Protein AF-A0A535IJS9-F1 (afdb_monomer)

Secondary structure (DSSP, 8-state):
----SSSTTSTTS-HHHHHHHHHHHHH-HHHHHHHHHHHHHHHHHHTT----GGGHHHHHHHHHHHHHHHHHHHHHHHHHTHHHHHHH-TTSTTTTTSS-HHHHHHHHHHHHHHHHHHHHHH--STT---

pLDDT: mean 84.74, std 15.54, range [39.28, 97.81]

Radius of gyration: 18.49 Å; Cα contacts (8 Å, |Δi|>4): 70; chains: 1; bounding box: 45×42×51 Å

Sequence (130 aa):
MTLRKRGLSGLRARLPGRFLRYLIERFSLYSMVPACAIQYLFITHVAGVSAQWNDWPRWLTGFVTYIGVFLLLRLLDDMKDKRHDDRFYGERPVQRGLISLQELAWLAGALLVVLTAANLLWSTPAGIGL

Mean predicted aligned error: 7.69 Å

Solvent-accessible surface area (backbone atoms only — not comparable to full-atom values): 7728 Å² total; per-residue (Å²): 143,87,91,86,78,77,73,71,71,51,77,76,48,58,69,69,59,36,50,52,49,43,43,48,74,76,54,41,53,83,60,46,54,60,51,49,50,54,51,50,53,50,51,39,56,76,69,64,61,78,86,50,80,89,49,47,68,47,54,49,49,51,51,52,40,54,53,47,52,55,48,42,54,53,55,47,45,58,62,72,42,39,74,60,36,59,74,77,38,50,85,40,53,58,61,61,61,58,44,54,70,67,59,50,51,52,51,43,52,52,49,50,52,52,46,51,50,54,47,63,68,61,51,72,79,88,77,67,90,122

Foldseek 3Di:
DDDDPDLPVLVPDDLVVLVVVLCCVPPVCVVLLVVLVVVLVVVCVVVVPDDDVVLVLVSVLSSLLSSLVVVLVVLVCCVVCVVVCCVPPCVRCQNSPSDDNVSSVVVSVVSVVVSVVSCVVSPDPPPPPD

Structure (mmCIF, N/CA/C/O backbone):
data_AF-A0A535IJS9-F1
#
_entry.id   AF-A0A535IJS9-F1
#
loop_
_atom_site.group_PDB
_atom_site.id
_atom_site.type_symbol
_atom_site.label_atom_id
_atom_site.label_alt_id
_atom_site.label_comp_id
_atom_site.label_asym_id
_atom_site.label_entity_id
_atom_site.label_seq_id
_atom_site.pdbx_PDB_ins_code
_atom_site.Cartn_x
_atom_site.Cartn_y
_atom_site.Cartn_z
_atom_site.occupancy
_atom_site.B_iso_or_equiv
_atom_site.auth_seq_id
_atom_site.auth_comp_id
_atom_site.auth_asym_id
_atom_site.auth_atom_id
_atom_site.pdbx_PDB_model_num
ATOM 1 N N . MET A 1 1 ? -21.273 17.008 28.055 1.00 44.69 1 MET A N 1
ATOM 2 C CA . MET A 1 1 ? -22.146 17.507 26.964 1.00 44.69 1 MET A CA 1
ATOM 3 C C . MET A 1 1 ? -21.221 18.308 26.048 1.00 44.69 1 MET A C 1
ATOM 5 O O . MET A 1 1 ? -20.734 19.319 26.502 1.00 44.69 1 MET A O 1
ATOM 9 N N . THR A 1 2 ? -20.694 17.881 24.899 1.00 47.66 2 THR A N 1
ATOM 10 C CA . THR A 1 2 ? -21.164 17.035 23.791 1.00 47.66 2 THR A CA 1
ATOM 11 C C . THR A 1 2 ? -19.943 16.696 22.911 1.00 47.66 2 THR A C 1
ATOM 13 O O . THR A 1 2 ? -19.475 17.557 22.178 1.00 47.66 2 THR A O 1
ATOM 16 N N . LEU A 1 3 ? -19.441 15.455 22.929 1.00 49.06 3 LEU A N 1
ATOM 17 C CA . LEU A 1 3 ? -18.459 14.954 21.941 1.00 49.06 3 LEU A CA 1
ATOM 18 C C . LEU A 1 3 ? -18.880 13.585 21.377 1.00 49.06 3 LEU A C 1
ATOM 20 O O . LEU A 1 3 ? -18.071 12.704 21.125 1.00 49.06 3 LEU A O 1
ATOM 24 N N . ARG A 1 4 ? -20.188 13.395 21.162 1.00 51.47 4 ARG A N 1
ATOM 25 C CA . ARG A 1 4 ? -20.772 12.154 20.623 1.00 51.47 4 ARG A CA 1
ATOM 26 C C . ARG A 1 4 ? -21.492 12.398 19.292 1.00 51.47 4 ARG A C 1
ATOM 28 O O . ARG A 1 4 ? -22.631 11.982 19.132 1.00 51.47 4 ARG A O 1
ATOM 35 N N . LYS A 1 5 ? -20.894 13.143 18.352 1.00 46.41 5 LYS A N 1
ATOM 36 C CA . LYS A 1 5 ? -21.527 13.407 17.034 1.00 46.41 5 LYS A CA 1
ATOM 37 C C . LYS A 1 5 ? -20.588 13.446 15.814 1.00 46.41 5 LYS A C 1
ATOM 39 O O . LYS A 1 5 ? -20.998 13.937 14.770 1.00 46.41 5 LYS A O 1
ATOM 44 N N . ARG A 1 6 ? -19.366 12.892 15.872 1.00 50.62 6 ARG A N 1
ATOM 45 C CA . ARG A 1 6 ? -18.475 12.810 14.684 1.00 50.62 6 ARG A CA 1
ATOM 46 C C . ARG A 1 6 ? -18.192 11.406 14.131 1.00 50.62 6 ARG A C 1
ATOM 48 O O . ARG A 1 6 ? -17.540 11.307 13.103 1.00 50.62 6 ARG A O 1
ATOM 55 N N . GLY A 1 7 ? -18.726 10.340 14.736 1.00 46.22 7 GLY A N 1
ATOM 56 C CA . GLY A 1 7 ? -18.586 8.967 14.211 1.00 46.22 7 GLY A CA 1
ATOM 57 C C . GLY A 1 7 ? -19.585 8.596 13.102 1.00 46.22 7 GLY A C 1
ATOM 58 O O . GLY A 1 7 ? -19.320 7.718 12.292 1.00 46.22 7 GLY A O 1
ATOM 59 N N . LEU A 1 8 ? -20.726 9.291 13.017 1.00 49.53 8 LEU A N 1
ATOM 60 C CA . LEU A 1 8 ? -21.846 8.893 12.147 1.00 49.53 8 LEU A CA 1
ATOM 61 C C . LEU A 1 8 ? -21.776 9.452 10.715 1.00 49.53 8 LEU A C 1
ATOM 63 O O . LEU A 1 8 ? -22.538 9.018 9.855 1.00 49.53 8 LEU A O 1
ATOM 67 N N . SER A 1 9 ? -20.868 10.388 10.423 1.00 51.47 9 SER A N 1
ATOM 68 C CA . SER A 1 9 ? -20.701 10.929 9.064 1.00 51.47 9 SER A CA 1
ATOM 69 C C . SER A 1 9 ? -19.870 10.020 8.149 1.00 51.47 9 SER A C 1
ATOM 71 O O . SER A 1 9 ? -19.965 10.142 6.931 1.00 51.47 9 SER A O 1
ATOM 73 N N . GLY A 1 10 ? -19.084 9.090 8.710 1.00 51.34 10 GLY A N 1
ATOM 74 C CA . GLY A 1 10 ? -18.316 8.100 7.946 1.00 51.34 10 GLY A CA 1
ATOM 75 C C . GLY A 1 10 ? -19.193 7.014 7.319 1.00 51.34 10 GLY A C 1
ATOM 76 O O . GLY A 1 10 ? -18.964 6.637 6.176 1.00 51.34 10 GLY A O 1
ATOM 77 N N . LEU A 1 11 ? -20.250 6.588 8.018 1.00 54.12 11 LEU A N 1
ATOM 78 C CA . LEU A 1 11 ? -21.153 5.500 7.609 1.00 54.12 11 LEU A CA 1
ATOM 79 C C . LEU A 1 11 ? -21.971 5.792 6.339 1.00 54.12 11 LEU A C 1
ATOM 81 O O . LEU A 1 11 ? -22.467 4.865 5.709 1.00 54.12 11 LEU A O 1
ATOM 85 N N . ARG A 1 12 ? -22.108 7.064 5.938 1.00 59.03 12 ARG A N 1
ATOM 86 C CA . ARG A 1 12 ? -22.816 7.459 4.705 1.00 59.03 12 ARG A CA 1
ATOM 87 C C . ARG A 1 12 ? -21.937 7.447 3.451 1.00 59.03 12 ARG A C 1
ATOM 89 O O . ARG A 1 12 ? -22.467 7.534 2.347 1.00 59.03 12 ARG A O 1
ATOM 96 N N . ALA A 1 13 ? -20.613 7.377 3.594 1.00 64.31 13 ALA A N 1
ATOM 97 C CA . ALA A 1 13 ? -19.707 7.385 2.452 1.00 64.31 13 ALA A CA 1
ATOM 98 C C . ALA A 1 13 ? -19.559 5.978 1.851 1.00 64.31 13 ALA A C 1
ATOM 100 O O . ALA A 1 13 ? -19.436 4.980 2.567 1.00 64.31 13 ALA A O 1
ATOM 101 N N . ARG A 1 14 ? -19.517 5.903 0.513 1.00 83.81 14 ARG A N 1
ATOM 102 C CA . ARG A 1 14 ? -19.204 4.661 -0.211 1.00 83.81 14 ARG A CA 1
ATOM 103 C C . ARG A 1 14 ? -17.837 4.127 0.238 1.00 83.81 14 ARG A C 1
ATOM 105 O O . ARG A 1 14 ? -16.953 4.909 0.591 1.00 83.81 14 ARG A O 1
ATOM 112 N N . LEU A 1 15 ? -17.656 2.806 0.187 1.00 84.94 15 LEU A N 1
ATOM 113 C CA . LEU A 1 15 ? -16.434 2.114 0.627 1.00 84.94 15 LEU A CA 1
ATOM 114 C C . LEU A 1 15 ? -15.123 2.750 0.107 1.00 84.94 15 LEU A C 1
ATOM 116 O O . LEU A 1 15 ? -14.237 2.970 0.931 1.00 84.94 15 LEU A O 1
ATOM 120 N N . PRO A 1 16 ? -15.005 3.182 -1.168 1.00 87.56 16 PRO A N 1
ATOM 121 C CA . PRO A 1 16 ? -13.800 3.866 -1.648 1.00 87.56 16 PRO A CA 1
ATOM 122 C C . PRO A 1 16 ? -13.485 5.170 -0.902 1.00 87.56 16 PRO A C 1
ATOM 124 O O . PRO A 1 16 ? -12.328 5.459 -0.614 1.00 87.56 16 PRO A O 1
ATOM 127 N N . GLY A 1 17 ? -14.506 5.950 -0.534 1.00 88.31 17 GLY A N 1
ATOM 128 C CA . GLY A 1 17 ? -14.322 7.200 0.209 1.00 88.31 17 GLY A CA 1
ATOM 129 C C . GLY A 1 17 ? -13.892 6.968 1.659 1.00 88.31 17 GLY A C 1
ATOM 130 O O . GLY A 1 17 ? -13.070 7.717 2.189 1.00 88.31 17 GLY A O 1
ATOM 131 N N . ARG A 1 18 ? -14.406 5.906 2.296 1.00 91.00 18 ARG A N 1
ATOM 132 C CA . ARG A 1 18 ? -13.963 5.483 3.635 1.00 91.00 18 ARG A CA 1
ATOM 133 C C . ARG A 1 18 ? -12.527 4.972 3.602 1.00 91.00 18 ARG A C 1
ATOM 135 O O . ARG A 1 18 ? -11.735 5.367 4.453 1.00 91.00 18 ARG A O 1
ATOM 142 N N . PHE A 1 19 ? -12.181 4.178 2.590 1.00 90.69 19 PHE A N 1
ATOM 143 C CA . PHE A 1 19 ? -10.823 3.682 2.401 1.00 90.69 19 PHE A CA 1
ATOM 144 C C . PHE A 1 19 ? -9.826 4.814 2.123 1.00 90.69 19 PHE A C 1
ATOM 146 O O . PHE A 1 19 ? -8.775 4.864 2.749 1.00 90.69 19 PHE A O 1
ATOM 153 N N . LEU A 1 20 ? -10.171 5.790 1.278 1.00 89.88 20 LEU A N 1
ATOM 154 C CA . LEU A 1 20 ? -9.298 6.940 1.028 1.00 89.88 20 LEU A CA 1
ATOM 155 C C . LEU A 1 20 ? -9.030 7.746 2.306 1.00 89.88 20 LEU A C 1
ATOM 157 O O . LEU A 1 20 ? -7.892 8.115 2.585 1.00 89.88 20 LEU A O 1
ATOM 161 N N . ARG A 1 21 ? -10.068 7.981 3.117 1.00 90.12 21 ARG A N 1
ATOM 162 C CA . ARG A 1 21 ? -9.906 8.645 4.416 1.00 90.12 21 ARG A CA 1
ATOM 163 C C . ARG A 1 21 ? -9.033 7.821 5.363 1.00 90.12 21 ARG A C 1
ATOM 165 O O . ARG A 1 21 ? -8.159 8.386 6.009 1.00 90.12 21 ARG A O 1
ATOM 172 N N . TYR A 1 22 ? -9.243 6.506 5.407 1.00 92.00 22 TYR A N 1
ATOM 173 C CA . TYR A 1 22 ? -8.397 5.575 6.151 1.00 92.00 22 TYR A CA 1
ATOM 174 C C . TYR A 1 22 ? -6.919 5.718 5.755 1.00 92.00 22 TYR A C 1
ATOM 176 O O . TYR A 1 22 ? -6.079 5.905 6.631 1.00 92.00 22 TYR A O 1
ATOM 184 N N . LEU A 1 23 ? -6.608 5.738 4.454 1.00 89.69 23 LEU A N 1
ATOM 185 C CA . LEU A 1 23 ? -5.237 5.898 3.965 1.00 89.69 23 LEU A CA 1
ATOM 186 C C . LEU A 1 23 ? -4.620 7.243 4.369 1.00 89.69 23 LEU A C 1
ATOM 188 O O . LEU A 1 23 ? -3.472 7.293 4.803 1.00 89.69 23 LEU A O 1
ATOM 192 N N . ILE A 1 24 ? -5.373 8.338 4.246 1.00 88.69 24 ILE A N 1
ATOM 193 C CA . ILE A 1 24 ? -4.883 9.674 4.608 1.00 88.69 24 ILE A CA 1
ATOM 194 C C . ILE A 1 24 ? -4.596 9.752 6.112 1.00 88.69 24 ILE A C 1
ATOM 196 O O . ILE A 1 24 ? -3.518 10.199 6.497 1.00 88.69 24 ILE A O 1
ATOM 200 N N . GLU A 1 25 ? -5.531 9.297 6.953 1.00 89.25 25 GLU A N 1
ATOM 201 C CA . GLU A 1 25 ? -5.400 9.376 8.413 1.00 89.25 25 GLU A CA 1
ATOM 202 C C . GLU A 1 25 ? -4.313 8.447 8.963 1.00 89.25 25 GLU A C 1
ATOM 204 O O . GLU A 1 25 ? -3.588 8.824 9.880 1.00 89.25 25 GLU A O 1
ATOM 209 N N . ARG A 1 26 ? -4.207 7.225 8.431 1.00 86.12 26 ARG A N 1
ATOM 210 C CA . ARG A 1 26 ? -3.305 6.203 8.969 1.00 86.12 26 ARG A CA 1
ATOM 211 C C . ARG A 1 26 ? -1.890 6.324 8.419 1.00 86.12 26 ARG A C 1
ATOM 213 O O . ARG A 1 26 ? -0.929 6.053 9.133 1.00 86.12 26 ARG A O 1
ATOM 220 N N . PHE A 1 27 ? -1.761 6.697 7.150 1.00 79.06 27 PHE A N 1
ATOM 221 C CA . PHE A 1 27 ? -0.526 6.484 6.404 1.00 79.06 27 PHE A CA 1
ATOM 222 C C . PHE A 1 27 ? 0.115 7.744 5.859 1.00 79.06 27 PHE A C 1
ATOM 224 O O . PHE A 1 27 ? 1.191 7.608 5.279 1.00 79.06 27 PHE 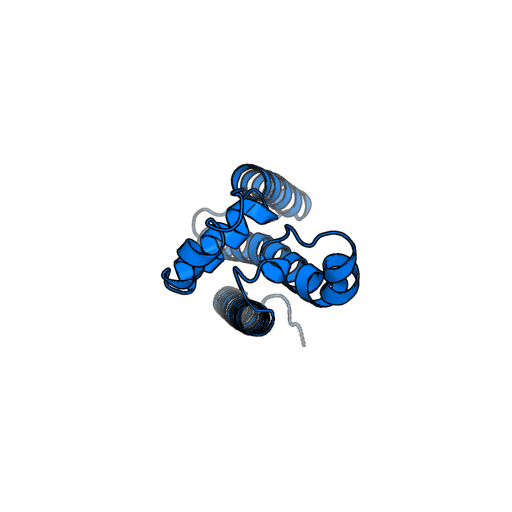A O 1
ATOM 231 N N . SER A 1 28 ? -0.501 8.920 6.067 1.00 80.31 28 SER A N 1
ATOM 232 C CA . SER A 1 28 ? -0.044 10.212 5.546 1.00 80.31 28 SER A CA 1
ATOM 233 C C . SER A 1 28 ? 0.522 10.048 4.136 1.00 80.31 28 SER A C 1
ATOM 235 O O . SER A 1 28 ? 1.733 10.073 3.918 1.00 80.31 28 SER A O 1
ATOM 237 N N . LEU A 1 29 ? -0.360 9.797 3.163 1.00 76.75 29 LEU A N 1
ATOM 238 C CA . LEU A 1 29 ? 0.041 9.491 1.780 1.00 76.75 29 LEU A CA 1
ATOM 239 C C . LEU A 1 29 ? 1.062 10.498 1.219 1.00 76.75 29 LEU A C 1
ATOM 241 O O . LEU A 1 29 ? 1.942 10.123 0.448 1.00 76.75 29 LEU A O 1
ATOM 245 N N . TYR A 1 30 ? 0.979 11.749 1.673 1.00 77.25 30 TYR A N 1
ATOM 246 C CA . TYR A 1 30 ? 1.880 12.840 1.324 1.00 77.25 30 TYR A CA 1
ATOM 247 C C . TYR A 1 30 ? 3.346 12.604 1.701 1.00 77.25 30 TYR A C 1
ATOM 249 O O . TYR A 1 30 ? 4.217 13.082 0.985 1.00 77.25 30 TYR A O 1
ATOM 257 N N . SER A 1 31 ? 3.643 11.884 2.787 1.00 84.19 31 SER A N 1
ATOM 258 C CA . SER A 1 31 ? 5.025 11.543 3.154 1.00 84.19 31 SER A CA 1
ATOM 259 C C . SER A 1 31 ? 5.443 10.177 2.619 1.00 84.19 31 SER A C 1
ATOM 261 O O . SER A 1 31 ? 6.590 9.998 2.216 1.00 84.19 31 SER A O 1
ATOM 263 N N . MET A 1 32 ? 4.513 9.220 2.569 1.00 86.38 32 MET A N 1
ATOM 264 C CA . MET A 1 32 ? 4.809 7.858 2.127 1.00 86.38 32 MET A CA 1
ATOM 265 C C . MET A 1 32 ? 5.192 7.801 0.645 1.00 86.38 32 MET A C 1
ATOM 267 O O . MET A 1 32 ? 6.202 7.197 0.302 1.00 86.38 32 MET A O 1
ATOM 271 N N . VAL A 1 33 ? 4.410 8.431 -0.237 1.00 88.31 33 VAL A N 1
ATOM 272 C CA . VAL A 1 33 ? 4.611 8.302 -1.690 1.00 88.31 33 VAL A CA 1
ATOM 273 C C . VAL A 1 33 ? 5.959 8.885 -2.144 1.00 88.31 33 VAL A C 1
ATOM 275 O O . VAL A 1 33 ? 6.677 8.172 -2.848 1.00 88.31 33 VAL A O 1
ATOM 278 N N . PRO A 1 34 ? 6.379 10.099 -1.723 1.00 91.25 34 PRO A N 1
ATOM 279 C CA . PRO A 1 34 ? 7.701 10.619 -2.077 1.00 91.25 34 PRO A CA 1
ATOM 280 C C . PRO A 1 34 ? 8.850 9.778 -1.512 1.00 91.25 34 PRO A C 1
ATOM 282 O O . PRO A 1 34 ? 9.826 9.533 -2.218 1.00 91.25 34 PRO A O 1
ATOM 285 N N . ALA A 1 35 ? 8.725 9.289 -0.272 1.00 92.00 35 ALA A N 1
ATOM 286 C CA . ALA A 1 35 ? 9.733 8.417 0.329 1.00 92.00 35 ALA A CA 1
ATOM 287 C C . ALA A 1 35 ? 9.876 7.104 -0.456 1.00 92.00 35 ALA A C 1
ATOM 289 O O . ALA A 1 35 ? 10.990 6.701 -0.790 1.00 92.00 35 ALA A O 1
ATOM 290 N N . CYS A 1 36 ? 8.754 6.478 -0.826 1.00 93.25 36 CYS A N 1
ATOM 291 C CA . CYS A 1 36 ? 8.754 5.283 -1.662 1.00 93.25 36 CYS A CA 1
ATOM 292 C C . CYS A 1 36 ? 9.335 5.549 -3.055 1.00 93.25 36 CYS A C 1
ATOM 294 O O . CYS A 1 36 ? 10.028 4.688 -3.584 1.00 93.25 36 CYS A O 1
ATOM 296 N N . ALA A 1 37 ? 9.089 6.721 -3.648 1.00 93.56 37 ALA A N 1
ATOM 297 C CA . ALA A 1 37 ? 9.658 7.090 -4.944 1.00 93.56 37 ALA A CA 1
ATOM 298 C C . ALA A 1 37 ? 11.185 7.190 -4.883 1.00 93.56 37 ALA A C 1
ATOM 300 O O . ALA A 1 37 ? 11.869 6.563 -5.688 1.00 93.56 37 ALA A O 1
ATOM 301 N N . ILE A 1 38 ? 11.725 7.905 -3.891 1.00 95.06 38 ILE A N 1
ATOM 302 C CA . ILE A 1 38 ? 13.176 8.014 -3.681 1.00 95.06 38 ILE A CA 1
ATOM 303 C C . ILE A 1 38 ? 13.788 6.630 -3.441 1.00 95.06 38 ILE A C 1
ATOM 305 O O . ILE A 1 38 ? 14.799 6.287 -4.052 1.00 95.06 38 ILE A O 1
ATOM 309 N N . GLN A 1 39 ? 13.162 5.815 -2.588 1.00 95.12 39 GLN A N 1
ATOM 310 C CA . GLN A 1 39 ? 13.669 4.487 -2.257 1.00 95.12 39 GLN A CA 1
ATOM 311 C C . GLN A 1 39 ? 13.635 3.541 -3.462 1.00 95.12 39 GLN A C 1
ATOM 313 O O . GLN A 1 39 ? 14.610 2.836 -3.708 1.00 95.12 39 GLN A O 1
ATOM 318 N N . TYR A 1 40 ? 12.564 3.568 -4.255 1.00 94.62 40 TYR A N 1
ATOM 319 C CA . TYR A 1 40 ? 12.459 2.786 -5.484 1.00 94.62 40 TYR A CA 1
ATOM 320 C C . TYR A 1 40 ? 13.526 3.188 -6.510 1.00 94.62 40 TYR A C 1
ATOM 322 O O . TYR A 1 40 ? 14.240 2.326 -7.020 1.00 94.62 40 TYR A O 1
ATOM 330 N N . LEU A 1 41 ? 13.707 4.491 -6.755 1.00 93.19 41 LEU A N 1
ATOM 331 C CA . LEU A 1 41 ? 14.755 4.991 -7.650 1.00 93.19 41 LEU A CA 1
ATOM 332 C C . LEU A 1 41 ? 16.148 4.554 -7.184 1.00 93.19 41 LEU A C 1
ATOM 334 O O . LEU A 1 41 ? 16.931 4.054 -7.987 1.00 93.19 41 LEU A O 1
ATOM 338 N N . PHE A 1 42 ? 16.435 4.654 -5.885 1.00 94.31 42 PHE A N 1
ATOM 339 C CA . PHE A 1 42 ? 17.698 4.184 -5.319 1.00 94.31 42 PHE A CA 1
ATOM 340 C C . PHE A 1 42 ? 17.905 2.675 -5.523 1.00 94.31 42 PHE A C 1
ATOM 342 O O . PHE A 1 42 ? 18.962 2.263 -5.996 1.00 94.31 42 PHE A O 1
ATOM 349 N N . ILE A 1 43 ? 16.891 1.851 -5.2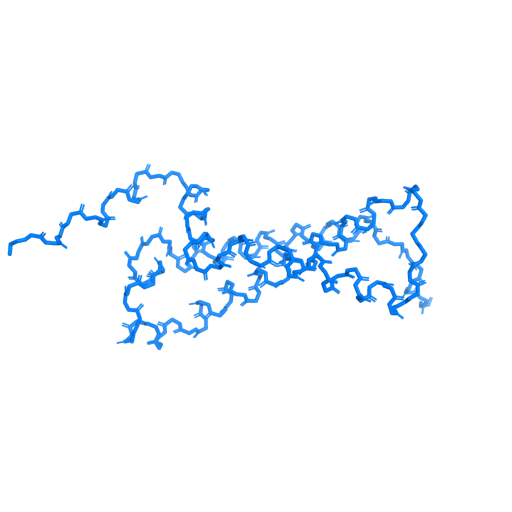31 1.00 92.19 43 ILE A N 1
ATOM 350 C CA . ILE A 1 43 ? 16.955 0.392 -5.410 1.00 92.19 43 ILE A CA 1
ATOM 351 C C . ILE A 1 43 ? 17.216 0.038 -6.876 1.00 92.19 43 ILE A C 1
ATOM 353 O O . ILE A 1 43 ? 18.110 -0.752 -7.164 1.00 92.19 43 ILE A O 1
ATOM 357 N N . THR A 1 44 ? 16.471 0.638 -7.808 1.00 90.19 44 THR A N 1
ATOM 358 C CA . THR A 1 44 ? 16.644 0.377 -9.248 1.00 90.19 44 THR A CA 1
ATOM 359 C C . THR A 1 44 ? 18.009 0.828 -9.770 1.00 90.19 44 THR A C 1
ATOM 361 O O . THR A 1 44 ? 18.601 0.133 -10.595 1.00 90.19 44 THR A O 1
ATOM 364 N N . HIS A 1 45 ? 18.541 1.940 -9.250 1.00 89.31 45 HIS A N 1
ATOM 365 C CA . HIS A 1 45 ? 19.879 2.423 -9.576 1.00 89.31 45 HIS A CA 1
ATOM 366 C C . HIS A 1 45 ? 20.964 1.452 -9.096 1.00 89.31 45 HIS A C 1
ATOM 368 O O . HIS A 1 45 ? 2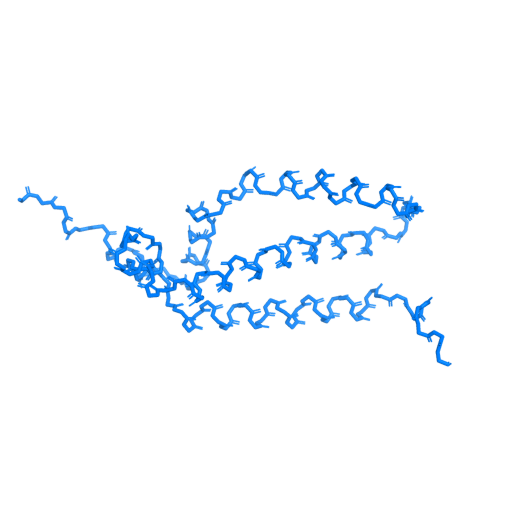1.822 1.058 -9.882 1.00 89.31 45 HIS A O 1
ATOM 374 N N . VAL A 1 46 ? 20.896 1.012 -7.835 1.00 92.62 46 VAL A N 1
ATOM 375 C CA . VAL A 1 46 ? 21.845 0.041 -7.260 1.00 92.62 46 VAL A CA 1
ATOM 376 C C . VAL A 1 46 ? 21.751 -1.318 -7.959 1.00 92.62 46 VAL A C 1
ATOM 378 O O . VAL A 1 46 ? 22.768 -1.973 -8.165 1.00 92.62 46 VAL A O 1
ATOM 381 N N . ALA A 1 47 ? 20.551 -1.727 -8.374 1.00 88.38 47 ALA A N 1
ATOM 382 C CA . ALA A 1 47 ? 20.327 -2.958 -9.129 1.00 88.38 47 ALA A CA 1
ATOM 383 C C . ALA A 1 47 ? 20.803 -2.885 -10.595 1.00 88.38 47 ALA A C 1
ATOM 385 O O . ALA A 1 47 ? 20.690 -3.875 -11.315 1.00 88.38 47 ALA A O 1
ATOM 386 N N . GLY A 1 48 ? 21.313 -1.737 -11.059 1.00 85.81 48 GLY A N 1
ATOM 387 C CA . GLY A 1 48 ? 21.813 -1.573 -12.425 1.00 85.81 48 GLY A CA 1
ATOM 388 C C . GLY A 1 48 ? 20.724 -1.660 -13.497 1.00 85.81 48 GLY A C 1
ATOM 389 O O . GLY A 1 48 ? 21.022 -1.964 -14.652 1.00 85.81 48 GLY A O 1
ATOM 390 N N . VAL A 1 49 ? 19.460 -1.411 -13.138 1.00 82.44 49 VAL A N 1
ATOM 391 C CA . VAL A 1 49 ? 18.344 -1.464 -14.089 1.00 82.44 49 VAL A CA 1
ATOM 392 C C . VAL A 1 49 ? 18.491 -0.307 -15.074 1.00 82.44 49 VAL A C 1
ATOM 394 O O . VAL A 1 49 ? 18.339 0.860 -14.713 1.00 82.44 49 VAL A O 1
ATOM 397 N N . SER A 1 50 ? 18.776 -0.618 -16.339 1.00 76.88 50 SER A N 1
ATOM 398 C CA . SER A 1 50 ? 18.863 0.399 -17.385 1.00 76.88 50 SER A CA 1
ATOM 399 C C . SER A 1 50 ? 17.473 0.964 -17.689 1.00 76.88 50 SER A C 1
ATOM 401 O O . SER A 1 50 ? 16.574 0.227 -18.100 1.00 76.88 50 SER A O 1
ATOM 403 N N . ALA A 1 51 ? 17.293 2.272 -17.520 1.00 71.25 51 ALA A N 1
ATOM 404 C CA . ALA A 1 51 ? 16.063 2.961 -17.893 1.00 71.25 51 ALA A CA 1
ATOM 405 C C . ALA A 1 51 ? 16.040 3.213 -19.408 1.00 71.25 51 ALA A C 1
ATOM 407 O O . ALA A 1 51 ? 16.492 4.251 -19.887 1.00 71.25 51 ALA A O 1
ATOM 408 N N . GLN A 1 52 ? 15.526 2.254 -20.178 1.00 80.12 52 GLN A N 1
ATOM 409 C CA . GLN A 1 52 ? 15.165 2.506 -21.570 1.00 80.12 52 GLN A CA 1
ATOM 410 C C . GLN A 1 52 ? 13.792 3.182 -21.608 1.00 80.12 52 GLN A C 1
ATOM 412 O O . GLN A 1 52 ? 12.864 2.751 -20.926 1.00 80.12 52 GLN A O 1
ATOM 417 N N . TRP A 1 53 ? 13.639 4.230 -22.420 1.00 72.38 53 TRP A N 1
ATOM 418 C CA . TRP A 1 53 ? 12.385 4.991 -22.501 1.00 72.38 53 TRP A CA 1
ATOM 419 C C . TRP A 1 53 ? 11.173 4.114 -22.860 1.00 72.38 53 TRP A C 1
ATOM 421 O O . TRP A 1 53 ? 10.088 4.288 -22.308 1.00 72.38 53 TRP A O 1
ATOM 431 N N . ASN A 1 54 ? 11.367 3.116 -23.726 1.00 80.94 54 ASN A N 1
ATOM 432 C CA . ASN A 1 54 ? 10.307 2.192 -24.142 1.00 80.94 54 ASN A CA 1
ATOM 433 C C . ASN A 1 54 ? 9.885 1.192 -23.046 1.00 80.94 54 ASN A C 1
ATOM 435 O O . ASN A 1 54 ? 8.822 0.590 -23.163 1.00 80.94 54 ASN A O 1
ATOM 439 N N . ASP A 1 55 ? 10.659 1.054 -21.964 1.00 84.06 55 ASP A N 1
ATOM 440 C CA . ASP A 1 55 ? 10.378 0.147 -20.841 1.00 84.06 55 ASP A CA 1
ATOM 441 C C . ASP A 1 55 ? 9.649 0.833 -19.669 1.00 84.06 55 ASP A C 1
ATOM 443 O O . ASP A 1 55 ? 9.492 0.247 -18.590 1.00 84.06 55 ASP A O 1
ATOM 447 N N . TRP A 1 56 ? 9.147 2.059 -19.860 1.00 85.75 56 TRP A N 1
ATOM 448 C CA . TRP A 1 56 ? 8.395 2.782 -18.829 1.00 85.75 56 TRP A CA 1
ATOM 449 C C . TRP A 1 56 ? 7.218 1.990 -18.213 1.00 85.75 56 TRP A C 1
ATOM 451 O O . TRP A 1 56 ? 6.996 2.155 -17.009 1.00 85.75 56 TRP A O 1
ATOM 461 N N . PRO A 1 57 ? 6.492 1.086 -18.923 1.00 88.38 57 PRO A N 1
ATOM 462 C CA . PRO A 1 57 ? 5.419 0.309 -18.299 1.00 88.38 57 PRO A CA 1
ATOM 463 C C . PRO A 1 57 ? 5.936 -0.652 -17.223 1.00 88.38 57 PRO A C 1
ATOM 465 O O . PRO A 1 57 ? 5.276 -0.844 -16.198 1.00 88.38 57 PRO A O 1
ATOM 468 N N . ARG A 1 58 ? 7.131 -1.229 -17.415 1.00 86.94 58 ARG A N 1
ATOM 469 C CA . ARG A 1 58 ? 7.779 -2.112 -16.430 1.00 86.94 58 ARG A CA 1
ATOM 470 C C . ARG A 1 58 ? 8.236 -1.320 -15.217 1.00 86.94 58 ARG A C 1
ATOM 472 O O . ARG A 1 58 ? 7.973 -1.723 -14.088 1.00 86.94 58 ARG A O 1
ATOM 479 N N . TRP A 1 59 ? 8.834 -0.153 -15.453 1.00 87.94 59 TRP A N 1
ATOM 480 C CA . TRP A 1 59 ? 9.232 0.773 -14.395 1.00 87.94 59 TRP A CA 1
ATOM 481 C C . TRP A 1 59 ? 8.047 1.226 -13.544 1.00 87.94 59 TRP A C 1
ATOM 483 O O . TRP A 1 59 ? 8.123 1.181 -12.315 1.00 87.94 59 TRP A O 1
ATOM 493 N N . LEU A 1 60 ? 6.941 1.612 -14.184 1.00 90.88 60 LEU A N 1
ATOM 494 C CA . LEU A 1 60 ? 5.724 2.009 -13.485 1.00 90.88 60 LEU A CA 1
ATOM 495 C C . LEU A 1 60 ? 5.121 0.838 -12.703 1.00 90.88 60 LEU A C 1
ATOM 497 O O . LEU A 1 60 ? 4.718 1.015 -11.558 1.00 90.88 60 LEU A O 1
ATOM 501 N N . THR A 1 61 ? 5.093 -0.361 -13.288 1.00 92.62 61 THR A N 1
ATOM 502 C CA . THR A 1 61 ? 4.563 -1.560 -12.617 1.00 92.62 61 THR A CA 1
ATOM 503 C C . THR A 1 61 ? 5.397 -1.935 -11.403 1.00 92.62 61 THR A C 1
ATOM 505 O O . THR A 1 61 ? 4.827 -2.202 -10.347 1.00 92.62 61 THR A O 1
ATOM 508 N N . GLY A 1 62 ? 6.728 -1.878 -11.497 1.00 92.69 62 GLY A N 1
ATOM 509 C CA . GLY A 1 62 ? 7.613 -2.086 -10.353 1.00 92.69 62 GLY A CA 1
ATOM 510 C C . GLY A 1 62 ? 7.380 -1.054 -9.248 1.00 92.69 62 GLY A C 1
ATOM 511 O O . GLY A 1 62 ? 7.241 -1.427 -8.086 1.00 92.69 62 GLY A O 1
ATOM 512 N N . PHE A 1 63 ? 7.219 0.226 -9.599 1.00 93.44 63 PHE A N 1
ATOM 513 C CA . PHE A 1 63 ? 6.930 1.282 -8.624 1.00 93.44 63 PHE A CA 1
ATOM 514 C C . PHE A 1 63 ? 5.563 1.106 -7.942 1.00 93.44 63 PHE A C 1
ATOM 516 O O . PHE A 1 63 ? 5.455 1.187 -6.716 1.00 93.44 63 PHE A O 1
ATOM 523 N N . VAL A 1 64 ? 4.515 0.816 -8.720 1.00 94.75 64 VAL A N 1
ATOM 524 C CA . VAL A 1 64 ? 3.163 0.540 -8.204 1.00 94.75 64 VAL A CA 1
ATOM 525 C C . VAL A 1 64 ? 3.170 -0.699 -7.312 1.00 94.75 64 VAL A C 1
ATOM 527 O O . VAL A 1 64 ? 2.540 -0.694 -6.257 1.00 94.75 64 VAL A O 1
ATOM 530 N N . THR A 1 65 ? 3.922 -1.732 -7.689 1.00 95.50 65 THR A N 1
ATOM 531 C CA . THR A 1 65 ? 4.104 -2.943 -6.879 1.00 95.50 65 THR A CA 1
ATOM 532 C C . THR A 1 65 ? 4.811 -2.630 -5.578 1.00 95.50 65 THR A C 1
ATOM 534 O O . THR A 1 65 ? 4.357 -3.057 -4.523 1.00 95.50 65 THR A O 1
ATOM 537 N N . TYR 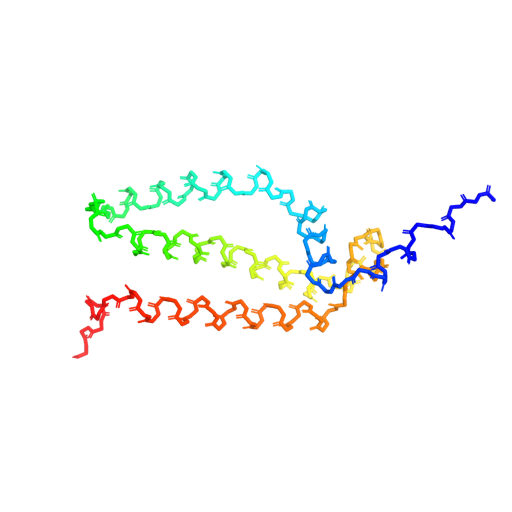A 1 66 ? 5.873 -1.834 -5.628 1.00 95.00 66 TYR A N 1
ATOM 538 C CA . TYR A 1 66 ? 6.629 -1.433 -4.454 1.00 95.00 66 TYR A CA 1
ATOM 539 C C . TYR A 1 66 ? 5.755 -0.694 -3.427 1.00 95.00 66 TYR A C 1
ATOM 541 O O . TYR A 1 66 ? 5.687 -1.090 -2.261 1.00 95.00 66 TYR A O 1
ATOM 549 N N . ILE A 1 67 ? 5.008 0.324 -3.867 1.00 94.50 67 ILE A N 1
ATOM 550 C CA . ILE A 1 67 ? 4.042 1.030 -3.009 1.00 94.50 67 ILE A CA 1
ATOM 551 C C . ILE A 1 67 ? 2.921 0.093 -2.552 1.00 94.50 67 ILE A C 1
ATOM 553 O O . ILE A 1 67 ? 2.512 0.134 -1.392 1.00 94.50 67 ILE A O 1
ATOM 557 N N . GLY A 1 68 ? 2.418 -0.748 -3.452 1.00 94.88 68 GLY A N 1
ATOM 558 C CA . GLY A 1 68 ? 1.335 -1.682 -3.178 1.00 94.88 68 GLY A CA 1
ATOM 559 C C . GLY A 1 68 ? 1.698 -2.716 -2.112 1.00 94.88 68 GLY A C 1
ATOM 560 O O . GLY A 1 68 ? 0.890 -2.976 -1.226 1.00 94.88 68 GLY A O 1
ATOM 561 N N . VAL A 1 69 ? 2.924 -3.243 -2.126 1.00 94.81 69 VAL A N 1
ATOM 562 C CA . VAL A 1 69 ? 3.443 -4.145 -1.086 1.00 94.81 69 VAL A CA 1
ATOM 563 C C . VAL A 1 69 ? 3.563 -3.420 0.250 1.00 94.81 69 VAL A C 1
ATOM 565 O O . VAL A 1 69 ? 3.130 -3.954 1.268 1.00 94.81 69 VAL A O 1
ATOM 568 N N . PHE A 1 70 ? 4.071 -2.185 0.263 1.00 92.81 70 PHE A N 1
ATOM 569 C CA . PHE A 1 70 ? 4.081 -1.374 1.484 1.00 92.81 70 PHE A CA 1
ATOM 570 C C . PHE A 1 70 ? 2.674 -1.163 2.040 1.00 92.81 70 PHE A C 1
ATOM 572 O O . PHE A 1 70 ? 2.459 -1.289 3.244 1.00 92.81 70 PHE A O 1
ATOM 579 N N . LEU A 1 71 ? 1.706 -0.878 1.168 1.00 92.75 71 LEU A N 1
ATOM 580 C CA . LEU A 1 71 ? 0.313 -0.762 1.564 1.00 92.75 71 LEU A CA 1
ATOM 581 C C . LEU A 1 71 ? -0.203 -2.085 2.147 1.00 92.75 71 LEU A C 1
ATOM 583 O O . LEU A 1 71 ? -0.758 -2.061 3.239 1.00 92.75 71 LEU A O 1
ATOM 587 N N . LEU A 1 72 ? 0.034 -3.224 1.485 1.00 95.06 72 LEU A N 1
ATOM 588 C CA . LEU A 1 72 ? -0.351 -4.553 1.978 1.00 95.06 72 LEU A CA 1
ATOM 589 C C . LEU A 1 72 ? 0.186 -4.821 3.383 1.00 95.06 72 LEU A C 1
ATOM 591 O O . LEU A 1 72 ? -0.595 -5.199 4.252 1.00 95.06 72 LEU A O 1
ATOM 595 N N . LEU A 1 73 ? 1.479 -4.581 3.622 1.00 92.81 73 LEU A N 1
ATOM 596 C CA . LEU A 1 73 ? 2.084 -4.762 4.944 1.00 92.81 73 LEU A CA 1
ATOM 597 C C . LEU A 1 73 ? 1.335 -3.961 6.007 1.00 92.81 73 LEU A C 1
ATOM 599 O O . LEU A 1 73 ? 0.982 -4.497 7.052 1.00 92.81 73 LEU A O 1
ATOM 603 N N . ARG A 1 74 ? 0.995 -2.706 5.708 1.00 89.69 74 ARG A N 1
ATOM 604 C CA . ARG A 1 74 ? 0.282 -1.869 6.669 1.00 89.69 74 ARG A CA 1
ATOM 605 C C . ARG A 1 74 ? -1.182 -2.265 6.878 1.00 89.69 74 ARG A C 1
ATOM 607 O O . ARG A 1 74 ? -1.687 -2.127 7.989 1.00 89.69 74 ARG A O 1
ATOM 614 N N . LEU A 1 75 ? -1.868 -2.759 5.843 1.00 93.56 75 LEU A N 1
ATOM 615 C CA . LEU A 1 75 ? -3.213 -3.327 6.006 1.00 93.56 75 LEU A CA 1
ATOM 616 C C . LEU A 1 75 ? -3.169 -4.562 6.918 1.00 93.56 75 LEU A C 1
ATOM 618 O O . LEU A 1 75 ? -4.036 -4.730 7.775 1.00 93.56 75 LEU A O 1
ATOM 622 N N . LEU A 1 76 ? -2.150 -5.408 6.743 1.00 94.19 76 LEU A N 1
ATOM 623 C CA . LEU A 1 76 ? -1.941 -6.606 7.553 1.00 94.19 76 LEU A CA 1
ATOM 624 C C . LEU A 1 76 ? -1.574 -6.267 8.999 1.00 94.19 76 LEU A C 1
ATOM 626 O O . LEU A 1 76 ? -2.058 -6.946 9.901 1.00 94.19 76 LEU A O 1
ATOM 630 N N . ASP A 1 77 ? -0.791 -5.214 9.236 1.00 93.25 77 ASP A N 1
ATOM 631 C CA . ASP A 1 77 ? -0.470 -4.754 10.590 1.00 93.25 77 ASP A CA 1
ATOM 632 C C . ASP A 1 77 ? -1.735 -4.347 11.361 1.00 93.25 77 ASP A C 1
ATOM 634 O O . ASP A 1 77 ? -1.927 -4.788 12.491 1.00 93.25 77 ASP A O 1
ATOM 638 N N . ASP A 1 78 ? -2.674 -3.624 10.740 1.00 93.44 78 ASP A N 1
ATOM 639 C CA . ASP A 1 78 ? -3.950 -3.274 11.389 1.00 93.44 78 ASP A CA 1
ATOM 640 C C . ASP A 1 78 ? -4.815 -4.516 11.713 1.00 93.44 78 ASP A C 1
ATOM 642 O O . ASP A 1 78 ? -5.591 -4.514 12.675 1.00 93.44 78 ASP A O 1
ATOM 646 N N . MET A 1 79 ? -4.691 -5.594 10.929 1.00 94.38 79 MET A N 1
ATOM 647 C CA . MET A 1 79 ? -5.358 -6.874 11.203 1.00 94.38 79 MET A CA 1
ATOM 648 C C . MET A 1 79 ? -4.667 -7.642 12.336 1.00 94.38 79 MET A C 1
ATOM 650 O O . MET A 1 79 ? -5.337 -8.164 13.230 1.00 94.38 79 MET A O 1
ATOM 654 N N . LYS A 1 80 ? -3.334 -7.705 12.299 1.00 96.00 80 LYS A N 1
ATOM 655 C CA . LYS A 1 80 ? -2.483 -8.397 13.271 1.00 96.00 80 LYS A CA 1
ATOM 656 C C . LYS A 1 80 ? -2.576 -7.751 14.653 1.00 96.00 80 LYS A C 1
ATOM 658 O O . LYS A 1 80 ? -2.760 -8.453 15.648 1.00 96.00 80 LYS A O 1
ATOM 663 N N . ASP A 1 81 ? -2.524 -6.425 14.708 1.00 95.25 81 ASP A N 1
ATOM 664 C CA . ASP A 1 81 ? -2.444 -5.663 15.954 1.00 95.25 81 ASP A CA 1
ATOM 665 C C . ASP A 1 81 ? -3.822 -5.316 16.532 1.00 95.25 81 ASP A C 1
ATOM 667 O O . ASP A 1 81 ? -3.911 -4.669 17.576 1.00 95.25 81 ASP A O 1
ATOM 671 N N . LYS A 1 82 ? -4.915 -5.816 15.933 1.00 94.00 82 LYS A N 1
ATOM 672 C CA . LYS A 1 82 ? -6.299 -5.503 16.328 1.00 94.00 82 LYS A CA 1
ATOM 673 C C . LYS A 1 82 ? -6.525 -5.530 17.837 1.00 94.00 82 LYS A C 1
ATOM 675 O O . LYS A 1 82 ? -7.072 -4.582 18.389 1.00 94.00 82 LYS A O 1
ATOM 680 N N . ARG A 1 83 ? -6.120 -6.614 18.509 1.00 95.50 83 ARG A N 1
ATOM 681 C CA . ARG A 1 83 ? -6.350 -6.792 19.956 1.00 95.50 83 ARG A CA 1
ATOM 682 C C . ARG A 1 83 ? -5.592 -5.768 20.796 1.00 95.50 83 ARG A C 1
ATOM 684 O O . ARG A 1 83 ? -6.103 -5.321 21.818 1.00 95.50 83 ARG A O 1
ATOM 691 N N . HIS A 1 84 ? -4.369 -5.443 20.389 1.00 96.44 84 HIS A N 1
ATOM 692 C CA . HIS A 1 84 ? -3.552 -4.446 21.065 1.00 96.44 84 HIS A CA 1
ATOM 693 C C . HIS A 1 84 ? -4.152 -3.051 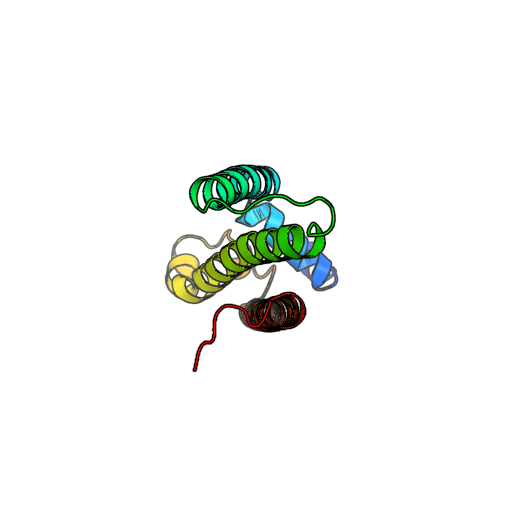20.850 1.00 96.44 84 HIS A C 1
ATOM 695 O O . HIS A 1 84 ? -4.391 -2.313 21.805 1.00 96.44 84 HIS A O 1
ATOM 701 N N . ASP A 1 85 ? -4.510 -2.743 19.608 1.00 95.38 85 ASP A N 1
ATOM 702 C CA . ASP A 1 85 ? -5.076 -1.458 19.225 1.00 95.38 85 ASP A CA 1
ATOM 703 C C . ASP A 1 85 ? -6.459 -1.194 19.819 1.00 95.38 85 ASP A C 1
ATOM 705 O O . ASP A 1 85 ? -6.754 -0.062 20.186 1.00 95.38 85 ASP A O 1
ATOM 709 N N . ASP A 1 86 ? -7.284 -2.223 20.001 1.00 95.00 86 ASP A N 1
ATOM 710 C CA . ASP A 1 86 ? -8.568 -2.095 20.699 1.00 95.00 86 ASP A CA 1
ATOM 711 C C . ASP A 1 86 ? -8.404 -1.627 22.148 1.00 95.00 86 ASP A C 1
ATOM 713 O O . ASP A 1 86 ? -9.276 -0.941 22.682 1.00 95.00 86 ASP A O 1
ATOM 717 N N . ARG A 1 87 ? -7.295 -2.004 22.796 1.00 96.50 87 ARG A N 1
ATOM 718 C CA . ARG A 1 87 ? -7.020 -1.660 24.194 1.00 96.50 87 ARG A CA 1
ATOM 719 C C . ARG A 1 87 ? -6.369 -0.286 24.337 1.00 96.50 87 ARG A C 1
ATOM 721 O O . ARG A 1 87 ? -6.662 0.405 25.309 1.00 96.50 87 ARG A O 1
ATOM 728 N N . PHE A 1 88 ? -5.481 0.090 23.417 1.00 96.00 88 PHE A N 1
ATOM 729 C CA . PHE A 1 88 ? -4.606 1.257 23.590 1.00 96.00 88 PHE A CA 1
ATOM 730 C C . PHE A 1 88 ? -4.831 2.386 22.580 1.00 96.00 88 PHE A C 1
ATOM 732 O O . PHE A 1 88 ? -4.417 3.510 22.846 1.00 96.00 88 PHE A O 1
ATOM 739 N N . TYR A 1 89 ? -5.492 2.112 21.455 1.00 93.00 89 TYR A N 1
ATOM 740 C CA . TYR A 1 89 ? -5.589 3.028 20.317 1.00 93.00 89 TYR A CA 1
ATOM 741 C C . TYR A 1 89 ? -7.008 3.073 19.730 1.00 93.00 89 TYR A C 1
ATOM 743 O O . TYR A 1 89 ? -7.225 2.908 18.525 1.00 93.00 89 TYR A O 1
ATOM 751 N N . GLY A 1 90 ? -8.005 3.288 20.594 1.00 92.00 90 GLY A N 1
ATOM 752 C CA . GLY A 1 90 ? -9.425 3.314 20.218 1.00 92.00 90 GLY A CA 1
ATOM 753 C C . GLY A 1 90 ? -9.789 4.420 19.219 1.00 92.00 90 GLY A C 1
ATOM 754 O O . GLY A 1 90 ? -10.794 4.337 18.512 1.00 92.00 90 GLY A O 1
ATOM 755 N N . GLU A 1 91 ? -8.960 5.456 19.125 1.00 91.50 91 GLU A N 1
ATOM 756 C CA . GLU A 1 91 ? -9.079 6.524 18.149 1.00 91.50 91 GLU A CA 1
ATOM 757 C C . GLU A 1 91 ? -8.668 6.100 16.741 1.00 91.50 91 GLU A C 1
ATOM 759 O O . GLU A 1 91 ? -8.946 6.849 15.818 1.00 91.50 91 GLU A O 1
ATOM 764 N N . ARG A 1 92 ? -8.030 4.951 16.501 1.00 92.25 92 ARG A N 1
ATOM 765 C CA . ARG A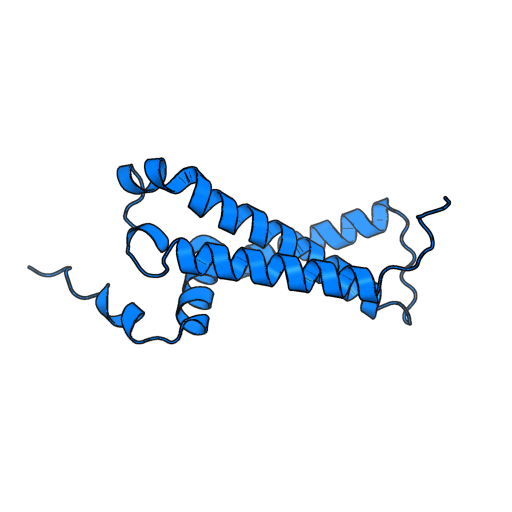 1 92 ? 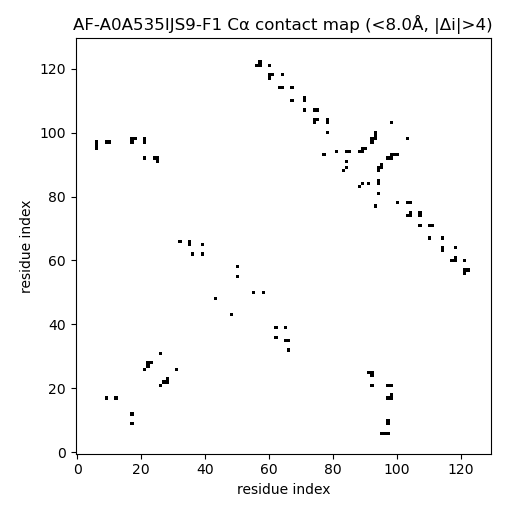-7.624 4.547 15.143 1.00 92.25 92 ARG A CA 1
ATOM 766 C C . ARG A 1 92 ? -8.830 4.245 14.237 1.00 92.25 92 ARG A C 1
ATOM 768 O O . ARG A 1 92 ? -9.894 3.867 14.728 1.00 92.25 92 ARG A O 1
ATOM 775 N N . PRO A 1 93 ? -8.704 4.418 12.904 1.00 92.12 93 PRO A N 1
ATOM 776 C CA . PRO A 1 93 ? -9.801 4.239 11.948 1.00 92.12 93 PRO A CA 1
ATOM 777 C C . PRO A 1 93 ? -10.574 2.915 12.056 1.00 92.12 93 PRO A C 1
ATOM 779 O O . PRO A 1 93 ? -11.801 2.921 11.958 1.00 92.12 93 PRO A O 1
ATOM 782 N N . VAL A 1 94 ? -9.878 1.796 12.270 1.00 93.19 94 VAL A N 1
ATOM 783 C CA . VAL A 1 94 ? -10.502 0.468 12.390 1.00 93.19 94 VAL A CA 1
ATOM 784 C C . VAL A 1 94 ? -11.284 0.363 13.700 1.00 93.19 94 VAL A C 1
ATOM 786 O O . VAL A 1 94 ? -12.447 -0.035 13.709 1.00 93.19 94 VAL A O 1
ATOM 789 N N . GLN A 1 95 ? -10.674 0.796 14.800 1.00 94.25 95 GLN A N 1
ATOM 790 C CA . GLN A 1 95 ? -11.211 0.733 16.160 1.00 94.25 95 GLN A CA 1
ATOM 791 C C . GLN A 1 95 ? -12.439 1.634 16.329 1.00 94.25 95 GLN A C 1
ATOM 793 O O . GLN A 1 95 ? -13.423 1.238 16.951 1.00 94.25 95 GLN A O 1
ATOM 798 N N . ARG A 1 96 ? -12.435 2.814 15.697 1.00 92.06 96 ARG A N 1
ATOM 799 C CA . ARG A 1 96 ? -13.585 3.731 15.681 1.00 92.06 96 ARG A CA 1
ATOM 800 C C . ARG A 1 96 ? -14.701 3.320 14.707 1.00 92.06 96 ARG A C 1
ATOM 802 O O . ARG A 1 96 ? -15.712 4.018 14.626 1.00 92.06 96 ARG A O 1
ATOM 809 N N . GLY A 1 97 ? -14.508 2.251 13.929 1.00 90.69 97 GLY A N 1
ATOM 810 C CA . GLY A 1 97 ? -15.488 1.737 12.969 1.00 90.69 97 GLY A CA 1
ATOM 811 C C . GLY A 1 97 ? -15.590 2.510 11.648 1.00 90.69 97 GLY A C 1
ATOM 812 O O . GLY A 1 97 ? -16.632 2.457 10.998 1.00 90.69 97 GLY A O 1
ATOM 813 N N . LEU A 1 98 ? -14.543 3.234 11.222 1.00 92.19 98 LEU A N 1
ATOM 814 C CA . LEU A 1 98 ? -14.510 3.849 9.884 1.00 92.19 98 LEU A CA 1
ATOM 815 C C . LEU A 1 98 ? -14.497 2.772 8.788 1.00 92.19 98 LEU A C 1
ATOM 817 O O . LEU A 1 98 ? -15.159 2.915 7.760 1.00 92.19 98 LEU A O 1
ATOM 821 N N . ILE A 1 99 ? -13.741 1.702 9.021 1.00 92.88 99 ILE A N 1
ATOM 822 C CA . ILE A 1 99 ? -13.604 0.552 8.132 1.00 92.88 99 ILE A CA 1
ATOM 823 C C . ILE A 1 99 ? -13.486 -0.719 8.973 1.00 92.88 99 ILE A C 1
ATOM 825 O O . ILE A 1 99 ? -12.858 -0.717 10.030 1.00 92.88 99 ILE A O 1
ATOM 829 N N . SER A 1 100 ? -14.129 -1.792 8.531 1.00 92.50 100 SER A N 1
ATOM 830 C CA . SER A 1 100 ? -14.077 -3.090 9.202 1.00 92.50 100 SER A CA 1
ATOM 831 C C . SER A 1 100 ? -12.849 -3.896 8.775 1.00 92.50 100 SER A C 1
ATOM 833 O O . SER A 1 100 ? -12.319 -3.726 7.677 1.00 92.50 100 SER A O 1
ATOM 835 N N . LEU A 1 101 ? -12.428 -4.841 9.620 1.00 93.12 101 LEU A N 1
ATOM 836 C CA . LEU A 1 101 ? -11.344 -5.768 9.276 1.00 93.12 101 LEU A CA 1
ATOM 837 C C . LEU A 1 101 ? -11.671 -6.643 8.062 1.00 93.12 101 LEU A C 1
ATOM 839 O O . LEU A 1 101 ? -10.774 -6.977 7.299 1.00 93.12 101 LEU A O 1
ATOM 843 N N . GLN A 1 102 ? -12.943 -7.001 7.867 1.00 93.56 102 GLN A N 1
ATOM 844 C CA . GLN A 1 102 ? -13.364 -7.766 6.693 1.00 93.56 102 GLN A CA 1
ATOM 845 C C . GLN A 1 102 ? -13.199 -6.943 5.412 1.00 93.56 102 GLN A C 1
ATOM 847 O O . GLN A 1 102 ? -12.670 -7.451 4.430 1.00 93.56 102 GLN A O 1
ATOM 852 N N . GLU A 1 103 ? -13.593 -5.665 5.425 1.00 93.62 103 GLU A N 1
ATOM 853 C CA . GLU A 1 103 ? -13.364 -4.757 4.294 1.00 93.62 103 GLU A CA 1
ATOM 854 C C . GLU A 1 103 ? -11.865 -4.594 4.008 1.00 93.62 103 GLU A C 1
ATOM 856 O O . GLU A 1 103 ? -11.463 -4.653 2.848 1.00 93.62 103 GLU A O 1
ATOM 861 N N . LEU A 1 104 ? -11.030 -4.455 5.046 1.00 94.25 104 LEU A N 1
ATOM 862 C CA . LEU A 1 104 ? -9.574 -4.400 4.883 1.00 94.25 104 LEU A CA 1
ATOM 863 C C . LEU A 1 104 ? -8.998 -5.694 4.298 1.00 94.25 104 LEU A C 1
ATOM 865 O O . LEU A 1 104 ? -8.174 -5.620 3.392 1.00 94.25 104 LEU A O 1
ATOM 869 N N . ALA A 1 105 ? -9.457 -6.861 4.755 1.00 95.56 105 ALA A N 1
ATOM 870 C CA . ALA A 1 105 ? -9.010 -8.151 4.237 1.00 95.56 105 ALA A CA 1
ATOM 871 C C . ALA A 1 105 ? -9.367 -8.325 2.752 1.00 95.56 105 ALA A C 1
ATOM 873 O O . ALA A 1 105 ? -8.523 -8.742 1.960 1.00 95.56 105 ALA A O 1
ATOM 874 N N . TRP A 1 106 ? -10.586 -7.945 2.350 1.00 96.19 106 TRP A N 1
ATOM 875 C CA . TRP A 1 106 ? -10.996 -7.958 0.9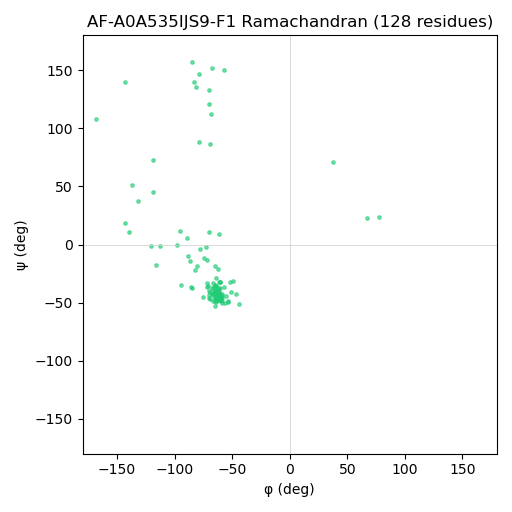43 1.00 96.19 106 TRP A CA 1
ATOM 876 C C . TRP A 1 106 ? -10.171 -6.999 0.090 1.00 96.19 106 TRP A C 1
ATOM 878 O O . TRP A 1 106 ? -9.754 -7.364 -1.006 1.00 96.19 106 TRP A O 1
ATOM 888 N N . LEU A 1 107 ? -9.903 -5.790 0.589 1.00 95.00 107 LEU A N 1
ATOM 889 C CA . LEU A 1 107 ? -9.076 -4.808 -0.111 1.00 95.00 107 LEU A CA 1
ATOM 890 C C . LEU A 1 107 ? -7.623 -5.272 -0.242 1.00 95.00 107 LEU A C 1
ATOM 892 O O . LEU A 1 107 ? -7.041 -5.120 -1.312 1.00 95.00 107 LEU A O 1
ATOM 896 N N . ALA A 1 108 ? -7.058 -5.876 0.804 1.00 95.81 108 ALA A N 1
ATOM 897 C CA . ALA A 1 108 ? -5.725 -6.464 0.765 1.00 95.81 108 ALA A CA 1
ATOM 898 C C . ALA A 1 108 ? -5.660 -7.631 -0.233 1.00 95.81 108 ALA A C 1
ATOM 900 O O . ALA A 1 108 ? -4.766 -7.670 -1.072 1.00 95.81 108 ALA A O 1
ATOM 901 N N . GLY A 1 109 ? -6.639 -8.540 -0.208 1.00 97.56 109 GLY A N 1
ATOM 902 C CA . GLY A 1 109 ? -6.720 -9.648 -1.162 1.00 97.56 109 GLY A CA 1
ATOM 903 C C . GLY A 1 109 ? -6.865 -9.170 -2.609 1.00 97.56 109 GLY A C 1
ATOM 904 O O . GLY A 1 109 ? -6.141 -9.630 -3.488 1.00 97.56 109 GLY A O 1
ATOM 905 N N . ALA A 1 110 ? -7.744 -8.197 -2.858 1.00 96.75 110 ALA A N 1
ATOM 906 C CA . ALA A 1 110 ? -7.918 -7.603 -4.181 1.00 96.75 110 ALA A CA 1
ATOM 907 C C . ALA A 1 110 ? -6.637 -6.909 -4.666 1.00 96.75 110 ALA A C 1
ATOM 909 O O . ALA A 1 110 ? -6.232 -7.101 -5.811 1.00 96.75 110 ALA A O 1
ATOM 910 N N . LEU A 1 111 ? -5.974 -6.142 -3.794 1.00 96.56 111 LEU A N 1
ATOM 911 C CA . LEU A 1 111 ? -4.706 -5.490 -4.108 1.00 96.56 111 LEU A CA 1
ATOM 912 C C . LEU A 1 111 ? -3.627 -6.521 -4.448 1.00 96.56 111 LEU A C 1
ATOM 914 O O . LEU A 1 111 ? -2.958 -6.368 -5.463 1.00 96.56 111 LEU A O 1
ATOM 918 N N . LEU A 1 112 ? -3.500 -7.590 -3.659 1.00 97.62 112 LEU A N 1
ATOM 919 C CA . LEU A 1 112 ? -2.562 -8.676 -3.935 1.00 97.62 112 LEU A CA 1
ATOM 920 C C . LEU A 1 112 ? -2.799 -9.274 -5.327 1.00 97.62 112 LEU A C 1
ATOM 922 O O . LEU A 1 112 ? -1.866 -9.339 -6.120 1.00 97.62 112 LEU A O 1
ATOM 926 N N . VAL A 1 113 ? -4.044 -9.635 -5.654 1.00 97.81 113 VAL A N 1
ATOM 927 C CA . VAL A 1 113 ? -4.398 -10.198 -6.968 1.00 97.81 113 VAL A CA 1
ATOM 928 C C . VAL A 1 113 ? -4.058 -9.232 -8.104 1.00 97.81 113 VAL A C 1
ATOM 930 O O . VAL A 1 113 ? -3.460 -9.646 -9.095 1.00 97.81 113 VAL A O 1
ATOM 933 N N . VAL A 1 114 ? -4.395 -7.947 -7.962 1.00 96.69 114 VAL A N 1
ATOM 934 C CA . VAL A 1 114 ? -4.103 -6.922 -8.977 1.00 96.69 114 VAL A CA 1
ATOM 935 C C . VAL A 1 114 ? -2.599 -6.757 -9.181 1.00 96.69 114 VAL A C 1
ATOM 937 O O . VAL A 1 114 ? -2.144 -6.727 -10.322 1.00 96.69 114 VAL A O 1
ATOM 940 N N . LEU A 1 115 ? -1.821 -6.682 -8.099 1.00 96.44 115 LEU A N 1
ATOM 941 C CA . LEU A 1 115 ? -0.367 -6.562 -8.185 1.00 96.44 115 LEU A CA 1
ATOM 942 C C . LEU A 1 115 ? 0.250 -7.808 -8.820 1.00 96.44 115 LEU A C 1
ATOM 944 O O . LEU A 1 115 ? 1.080 -7.680 -9.717 1.00 96.44 115 LEU A O 1
ATOM 948 N N . THR A 1 116 ? -0.169 -9.007 -8.411 1.00 95.56 116 THR A N 1
ATOM 949 C CA . THR A 1 116 ? 0.305 -10.259 -9.011 1.00 95.56 116 THR A CA 1
ATOM 950 C C . THR A 1 116 ? -0.016 -10.305 -10.500 1.00 95.56 116 THR A C 1
ATOM 952 O O . THR A 1 116 ? 0.879 -10.569 -11.296 1.00 95.56 116 THR A O 1
ATOM 955 N N . ALA A 1 117 ? -1.248 -9.986 -10.901 1.00 94.69 117 ALA A N 1
ATOM 956 C CA . ALA A 1 117 ? -1.638 -9.956 -12.307 1.00 94.69 117 ALA A CA 1
ATOM 957 C C . ALA A 1 117 ? -0.819 -8.933 -13.111 1.00 94.69 117 ALA A C 1
ATOM 959 O O . ALA A 1 117 ? -0.309 -9.266 -14.176 1.00 94.69 117 ALA A O 1
ATOM 960 N N . ALA A 1 118 ? -0.629 -7.718 -12.588 1.00 93.12 118 ALA A N 1
ATOM 961 C CA . ALA A 1 118 ? 0.175 -6.689 -13.245 1.00 93.12 118 ALA A CA 1
ATOM 962 C C . ALA A 1 118 ? 1.639 -7.129 -13.434 1.00 93.12 118 ALA A C 1
ATOM 964 O O . ALA A 1 118 ? 2.213 -6.925 -14.504 1.00 93.12 118 ALA A O 1
ATOM 965 N N . ASN A 1 119 ? 2.228 -7.784 -12.428 1.00 93.00 119 ASN A N 1
ATOM 966 C CA . ASN A 1 119 ? 3.583 -8.322 -12.535 1.00 93.00 119 ASN A CA 1
ATOM 967 C C . ASN A 1 119 ? 3.661 -9.510 -13.493 1.00 93.00 119 ASN A C 1
ATOM 969 O O . ASN A 1 119 ? 4.606 -9.578 -14.261 1.00 93.00 119 ASN A O 1
ATOM 973 N N . LEU A 1 120 ? 2.688 -10.424 -13.501 1.00 91.12 120 LEU A N 1
ATOM 974 C CA . LEU A 1 120 ? 2.665 -11.533 -14.463 1.00 91.12 120 LEU A CA 1
ATOM 975 C C . LEU A 1 120 ? 2.586 -11.037 -15.905 1.00 91.12 120 LEU A C 1
ATOM 977 O O . LEU A 1 120 ? 3.227 -11.599 -16.785 1.00 91.12 120 LEU A O 1
ATOM 981 N N . LEU A 1 121 ? 1.813 -9.977 -16.126 1.00 89.94 121 LEU A N 1
ATOM 982 C CA . LEU A 1 121 ? 1.666 -9.360 -17.428 1.00 89.94 121 LEU A CA 1
ATOM 983 C C . LEU A 1 121 ? 2.994 -8.751 -17.900 1.00 89.94 121 LEU A C 1
ATOM 985 O O . LEU A 1 121 ? 3.443 -9.069 -18.999 1.00 89.94 121 LEU A O 1
ATOM 989 N N . TRP A 1 122 ? 3.634 -7.894 -17.094 1.00 85.06 122 TRP A N 1
ATOM 990 C CA . TRP A 1 122 ? 4.812 -7.124 -17.534 1.00 85.06 122 TRP A CA 1
ATOM 991 C C . TRP A 1 122 ? 6.169 -7.709 -17.122 1.00 85.06 122 TRP A C 1
ATOM 993 O O . TRP A 1 122 ? 7.207 -7.148 -17.491 1.00 85.06 122 TRP A O 1
ATOM 1003 N N . SER A 1 123 ? 6.192 -8.833 -16.406 1.00 78.56 123 SER A N 1
ATOM 1004 C CA . SER A 1 123 ? 7.412 -9.606 -16.184 1.00 78.56 123 SER A CA 1
ATOM 1005 C C . SER A 1 123 ? 7.840 -10.260 -17.493 1.00 78.56 123 SER A C 1
ATOM 1007 O O . SER A 1 123 ? 7.041 -10.868 -18.204 1.00 78.56 123 SER A O 1
ATOM 1009 N N . THR A 1 124 ? 9.123 -10.145 -17.828 1.00 65.31 124 THR A N 1
ATOM 1010 C CA . THR A 1 124 ? 9.685 -10.981 -18.894 1.00 65.31 124 THR A CA 1
ATOM 1011 C C . THR A 1 124 ? 9.963 -12.375 -18.337 1.00 65.31 124 THR A C 1
ATOM 1013 O O . THR A 1 124 ? 10.408 -12.481 -17.195 1.00 65.31 124 THR A O 1
ATOM 1016 N N . PRO A 1 125 ? 9.822 -13.450 -19.130 1.00 59.00 125 PRO A N 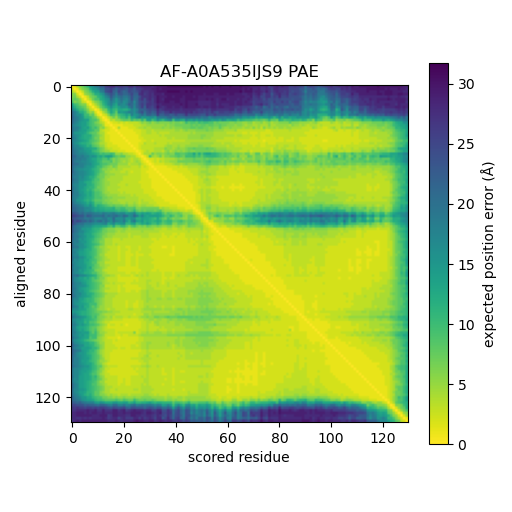1
ATOM 1017 C CA . PRO A 1 125 ? 10.282 -14.787 -18.744 1.00 59.00 125 PRO A CA 1
ATOM 1018 C C . PRO A 1 125 ? 11.799 -14.910 -18.496 1.00 59.00 125 PRO A C 1
ATOM 1020 O O . PRO A 1 125 ? 12.295 -16.017 -18.328 1.00 59.00 125 PRO A O 1
ATOM 1023 N N . ALA A 1 126 ? 12.563 -13.813 -18.455 1.00 53.66 126 ALA A N 1
ATOM 1024 C CA . ALA A 1 126 ? 14.025 -13.808 -18.412 1.00 53.66 126 ALA A CA 1
ATOM 1025 C C . ALA A 1 126 ? 14.644 -14.304 -17.083 1.00 53.66 126 ALA A C 1
ATOM 1027 O O . ALA A 1 126 ? 15.842 -14.145 -16.876 1.00 53.66 126 ALA A O 1
ATOM 1028 N N . GLY A 1 127 ? 13.855 -14.898 -16.183 1.00 46.66 127 GLY A N 1
ATOM 1029 C CA . GLY A 1 127 ? 14.301 -15.331 -14.855 1.00 46.66 127 GLY A CA 1
ATOM 1030 C C . GLY A 1 127 ? 13.765 -16.681 -14.380 1.00 46.66 127 GLY A C 1
ATOM 1031 O O . GLY A 1 127 ? 13.937 -17.000 -13.209 1.00 46.66 127 GLY A O 1
ATOM 1032 N N . ILE A 1 128 ? 13.131 -17.478 -15.247 1.00 46.00 128 ILE A N 1
ATOM 1033 C CA . ILE A 1 128 ? 12.897 -18.904 -14.973 1.00 46.00 128 ILE A CA 1
ATOM 1034 C C . ILE A 1 128 ? 13.623 -19.685 -16.063 1.00 46.00 128 ILE A C 1
ATOM 1036 O O . ILE A 1 128 ? 13.019 -20.214 -16.990 1.00 46.00 128 ILE A O 1
ATOM 1040 N N . GLY A 1 129 ? 14.953 -19.697 -15.973 1.00 41.12 129 GLY A N 1
ATOM 1041 C CA . GLY A 1 129 ? 15.721 -20.793 -16.545 1.00 41.12 129 GLY A CA 1
ATOM 1042 C C . GLY A 1 129 ? 15.433 -22.036 -15.708 1.00 41.12 129 GLY A C 1
ATOM 1043 O O . GLY A 1 129 ? 16.120 -22.274 -14.717 1.00 41.12 129 GLY A O 1
ATOM 1044 N N . LEU A 1 130 ? 14.362 -22.745 -16.059 1.00 39.28 130 LEU A N 1
ATOM 1045 C CA . LEU A 1 130 ? 14.224 -24.179 -15.820 1.00 39.28 130 LEU A CA 1
ATOM 1046 C C . LEU A 1 130 ? 14.685 -24.906 -17.082 1.00 39.28 130 LEU A C 1
ATOM 1048 O O . LEU A 1 130 ? 14.330 -24.423 -18.182 1.00 39.28 130 LEU A O 1
#